Protein AF-A0A9X2M835-F1 (afdb_monomer_lite)

Structure (mmCIF, N/CA/C/O backbone):
data_AF-A0A9X2M835-F1
#
_entry.id   AF-A0A9X2M835-F1
#
loop_
_atom_site.group_PDB
_atom_site.id
_atom_site.type_symbol
_atom_site.label_atom_id
_atom_site.label_alt_id
_atom_site.label_comp_id
_atom_site.label_asym_id
_atom_site.label_entity_id
_atom_site.label_seq_id
_atom_site.pdbx_PDB_ins_code
_atom_site.Cartn_x
_atom_site.Cartn_y
_atom_site.Cartn_z
_atom_site.occupancy
_atom_site.B_iso_or_equiv
_atom_site.auth_seq_id
_atom_site.auth_comp_id
_atom_site.auth_asym_id
_atom_site.auth_atom_id
_atom_site.pdbx_PDB_model_num
ATOM 1 N N . MET A 1 1 ? 16.817 35.360 -18.068 1.00 42.06 1 MET A N 1
ATOM 2 C CA . MET A 1 1 ? 15.476 35.019 -18.596 1.00 42.06 1 MET A CA 1
ATOM 3 C C . MET A 1 1 ? 15.673 34.046 -19.758 1.00 42.06 1 MET A C 1
ATOM 5 O O . MET A 1 1 ? 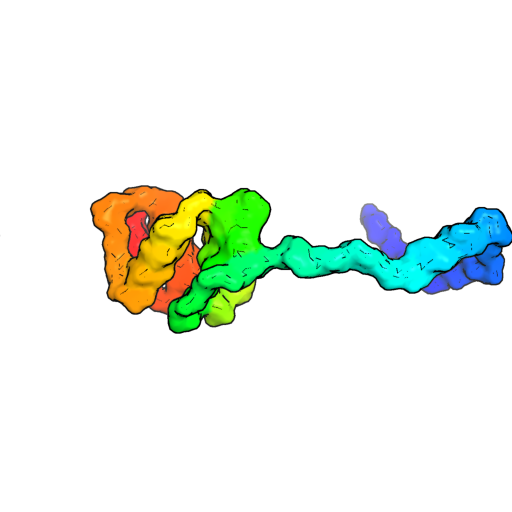16.307 34.432 -20.730 1.00 42.06 1 MET A O 1
ATOM 9 N N . LYS A 1 2 ? 15.278 32.767 -19.637 1.00 45.84 2 LYS A N 1
ATOM 10 C CA . LYS A 1 2 ? 15.461 31.789 -20.729 1.00 45.84 2 LYS A CA 1
ATOM 11 C C . LYS A 1 2 ? 14.423 32.070 -21.822 1.00 45.84 2 LYS A C 1
ATOM 13 O O . LYS A 1 2 ? 13.232 31.914 -21.575 1.00 45.84 2 LYS 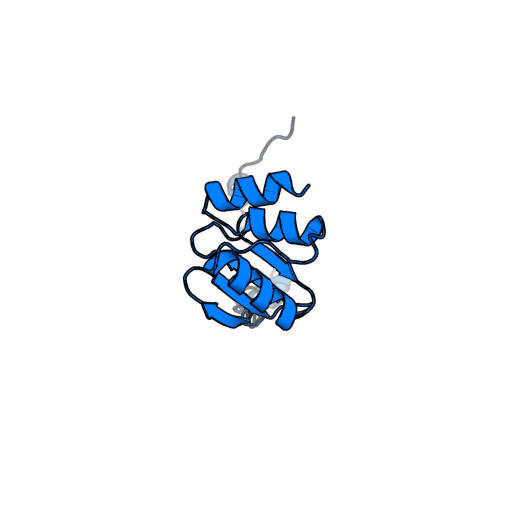A O 1
ATOM 18 N N . ARG A 1 3 ? 14.875 32.531 -22.994 1.00 56.88 3 ARG A N 1
ATOM 19 C CA . ARG A 1 3 ? 14.044 32.665 -24.198 1.00 56.88 3 ARG A CA 1
ATOM 20 C C . ARG A 1 3 ? 13.810 31.270 -24.768 1.00 56.88 3 ARG A C 1
ATOM 22 O O . ARG A 1 3 ? 14.767 30.594 -25.129 1.00 56.88 3 ARG A O 1
ATOM 29 N N . TRP A 1 4 ? 12.555 30.849 -24.822 1.00 57.16 4 TRP A N 1
ATOM 30 C CA . TRP A 1 4 ? 12.159 29.677 -25.592 1.00 57.16 4 TRP A CA 1
ATOM 31 C C . TRP A 1 4 ? 12.150 30.067 -27.069 1.00 57.16 4 TRP A C 1
ATOM 33 O O . TRP A 1 4 ? 11.552 31.080 -27.435 1.00 57.16 4 TRP A O 1
ATOM 43 N N . ILE A 1 5 ? 12.869 29.306 -27.891 1.00 62.47 5 ILE A N 1
ATOM 44 C CA . ILE A 1 5 ? 12.847 29.440 -29.348 1.00 62.47 5 ILE A CA 1
ATOM 45 C C . ILE A 1 5 ? 11.842 28.411 -29.864 1.00 62.47 5 ILE A C 1
ATOM 47 O O . ILE A 1 5 ? 11.851 27.262 -29.425 1.00 62.47 5 ILE A O 1
ATOM 51 N N . ASP A 1 6 ? 10.949 28.854 -30.743 1.00 59.53 6 ASP A N 1
ATOM 52 C CA . ASP A 1 6 ? 9.940 28.013 -31.380 1.00 59.53 6 ASP A CA 1
ATOM 53 C C . ASP A 1 6 ? 10.611 26.928 -32.241 1.00 59.53 6 ASP A C 1
ATOM 55 O O . ASP A 1 6 ? 11.525 27.232 -33.008 1.00 59.53 6 ASP A O 1
ATOM 59 N N . ALA A 1 7 ? 10.181 25.670 -32.108 1.00 57.62 7 ALA A N 1
ATOM 60 C CA . ALA A 1 7 ? 10.797 24.540 -32.808 1.00 57.62 7 ALA A CA 1
ATOM 61 C C . ALA A 1 7 ? 10.707 24.678 -34.338 1.00 57.62 7 ALA A C 1
ATOM 63 O O . ALA A 1 7 ? 11.633 24.283 -35.044 1.00 57.62 7 ALA A O 1
ATOM 64 N N . ASN A 1 8 ? 9.654 25.323 -34.846 1.00 58.91 8 ASN A N 1
ATOM 65 C CA . ASN A 1 8 ? 9.480 25.553 -36.278 1.00 58.91 8 ASN A CA 1
ATOM 66 C C . ASN A 1 8 ? 10.410 26.658 -36.804 1.00 58.91 8 ASN A C 1
ATOM 68 O O . ASN A 1 8 ? 10.613 26.751 -38.006 1.00 58.91 8 ASN A O 1
ATOM 72 N N . LYS A 1 9 ? 11.020 27.473 -35.928 1.00 59.72 9 LYS A N 1
ATOM 73 C CA . LYS A 1 9 ? 12.091 28.414 -36.311 1.00 59.72 9 LYS A CA 1
ATOM 74 C C . LYS A 1 9 ? 13.472 27.758 -36.415 1.00 59.72 9 LYS A C 1
ATOM 76 O O . LYS A 1 9 ? 14.402 28.411 -36.872 1.00 59.72 9 LYS A O 1
ATOM 81 N N . ILE A 1 10 ? 13.622 26.515 -35.951 1.00 58.41 10 ILE A N 1
ATOM 82 C CA . ILE A 1 10 ? 14.880 25.747 -35.996 1.00 58.41 10 ILE A CA 1
ATOM 83 C C . ILE A 1 10 ? 14.880 24.777 -37.189 1.00 58.41 10 ILE A C 1
ATOM 85 O O . ILE A 1 1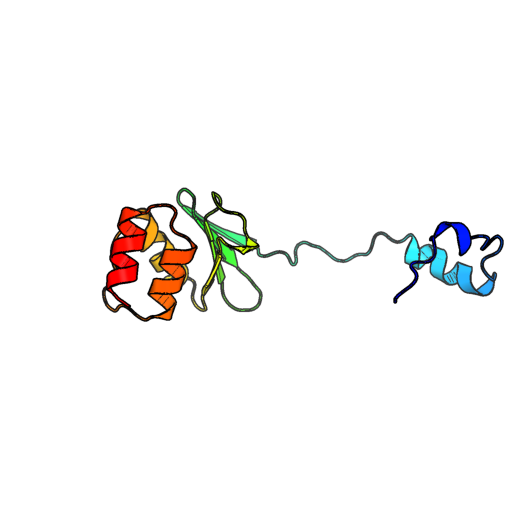0 ? 15.939 24.386 -37.669 1.00 58.41 10 ILE A O 1
ATOM 89 N N . ALA A 1 11 ? 13.701 24.405 -37.686 1.00 57.81 11 ALA A N 1
ATOM 90 C CA . ALA A 1 11 ? 13.538 23.374 -38.697 1.00 57.81 11 ALA A CA 1
ATOM 91 C C . ALA A 1 11 ? 13.175 23.953 -40.073 1.00 57.81 11 ALA A C 1
ATOM 93 O O . ALA A 1 11 ? 12.057 23.800 -40.547 1.00 57.81 11 ALA A O 1
ATOM 94 N N . GLU A 1 12 ? 14.168 24.528 -40.744 1.00 53.59 12 GLU A N 1
ATOM 95 C CA . GLU A 1 12 ? 14.338 24.280 -42.180 1.00 53.59 12 GLU A CA 1
ATOM 96 C C . GLU A 1 12 ? 15.591 23.414 -42.346 1.00 53.59 12 GLU A C 1
ATOM 98 O O . GLU A 1 12 ? 16.602 23.826 -42.901 1.00 53.59 12 GLU A O 1
ATOM 103 N N . VAL A 1 13 ? 15.567 22.205 -41.777 1.00 58.84 13 VAL A N 1
ATOM 104 C CA . VAL A 1 13 ? 16.550 21.180 -42.147 1.00 58.84 13 VAL A CA 1
ATOM 105 C C . VAL A 1 13 ? 15.997 20.528 -43.404 1.00 58.84 13 VAL A C 1
ATOM 107 O O . VAL A 1 13 ? 15.302 19.518 -43.335 1.00 58.84 13 VAL A O 1
ATOM 110 N N . THR A 1 14 ? 16.194 21.182 -44.545 1.00 58.25 14 THR A N 1
ATOM 111 C CA . THR A 1 14 ? 15.693 20.690 -45.831 1.00 58.25 14 THR A CA 1
ATOM 112 C C . THR A 1 14 ? 16.532 19.547 -46.386 1.00 58.25 14 THR A C 1
ATOM 114 O O . THR A 1 14 ? 16.020 18.785 -47.196 1.00 58.25 14 THR A O 1
ATOM 117 N N . GLU A 1 15 ? 17.760 19.343 -45.905 1.00 61.94 15 GLU A N 1
ATOM 118 C CA . GLU A 1 15 ? 18.610 18.238 -46.349 1.00 61.94 15 GLU A CA 1
ATOM 119 C C . GLU A 1 15 ? 19.390 17.675 -45.157 1.00 61.94 15 GLU A C 1
ATOM 121 O O . GLU A 1 15 ? 20.277 18.318 -44.592 1.00 61.94 15 GLU A O 1
ATOM 126 N N . ILE A 1 16 ? 19.017 16.469 -44.726 1.00 64.62 16 ILE A N 1
ATOM 127 C CA . ILE A 1 16 ? 19.838 15.678 -43.808 1.00 64.62 16 ILE A CA 1
ATOM 128 C C . ILE A 1 16 ? 21.084 15.264 -44.608 1.00 64.62 16 ILE A C 1
ATOM 130 O O . ILE A 1 16 ? 20.922 14.743 -45.708 1.00 64.62 16 ILE A O 1
ATOM 134 N N . PRO A 1 17 ? 22.315 15.482 -44.112 1.00 74.81 17 PRO A N 1
ATOM 135 C CA . PRO A 1 17 ? 23.519 14.980 -44.767 1.00 74.81 17 PRO A CA 1
ATOM 136 C C . PRO A 1 17 ? 23.405 13.490 -45.122 1.00 74.81 17 PRO A C 1
ATOM 138 O O . PRO A 1 17 ? 22.965 12.679 -44.303 1.00 74.81 17 PRO A O 1
ATOM 141 N N . GLU A 1 18 ? 23.784 13.131 -46.351 1.00 70.94 18 GLU A N 1
ATOM 142 C CA . GLU A 1 18 ? 23.552 11.798 -46.928 1.00 70.94 18 GLU A CA 1
ATOM 143 C C . GLU A 1 18 ? 24.174 10.669 -46.076 1.00 70.94 18 GLU A C 1
ATOM 145 O O . GLU A 1 18 ? 23.621 9.580 -45.923 1.00 70.94 18 GLU A O 1
ATOM 150 N N . ASP A 1 19 ? 25.292 10.966 -45.409 1.00 76.88 19 ASP A N 1
ATOM 151 C CA . ASP A 1 19 ? 26.013 10.061 -44.517 1.00 76.88 19 ASP A CA 1
ATOM 152 C C . ASP A 1 19 ? 25.266 9.731 -43.215 1.00 76.88 19 ASP A C 1
ATOM 154 O O . ASP A 1 19 ? 25.643 8.774 -42.526 1.00 76.88 19 ASP A O 1
ATOM 158 N N . LEU A 1 20 ? 24.220 10.490 -42.874 1.00 70.44 20 LEU A N 1
ATOM 159 C CA . LEU A 1 20 ? 23.355 10.260 -41.718 1.00 70.44 20 LEU A CA 1
ATOM 160 C C . LEU A 1 20 ? 22.119 9.412 -42.048 1.00 70.44 20 LEU A C 1
ATOM 162 O O . LEU A 1 20 ? 21.530 8.854 -41.121 1.00 70.44 20 LEU A O 1
ATOM 166 N N . TYR A 1 21 ? 21.774 9.208 -43.328 1.00 70.88 21 TYR A N 1
ATOM 167 C CA . TYR A 1 21 ? 20.670 8.312 -43.720 1.00 70.88 21 TYR A CA 1
ATOM 168 C C . TYR A 1 21 ? 20.909 6.858 -43.305 1.00 70.88 21 TYR A C 1
ATOM 170 O O . TYR A 1 21 ? 19.957 6.119 -43.080 1.00 70.88 21 TYR A O 1
ATOM 178 N N . LYS A 1 22 ? 22.168 6.453 -43.089 1.00 74.00 22 LYS A N 1
ATOM 179 C CA . LYS A 1 22 ? 22.503 5.137 -42.515 1.00 74.00 22 LYS A CA 1
ATOM 180 C C . LYS A 1 22 ? 21.893 4.895 -41.126 1.00 74.00 22 LYS A C 1
ATOM 182 O O . LYS A 1 22 ? 21.843 3.758 -40.672 1.00 74.00 22 LYS A O 1
ATOM 187 N N . TYR A 1 23 ? 21.471 5.957 -40.437 1.00 72.38 23 TYR A N 1
ATOM 188 C CA . TYR A 1 23 ? 20.786 5.892 -39.148 1.00 72.38 23 TYR A CA 1
ATOM 189 C C . TYR A 1 23 ? 19.271 6.102 -39.264 1.00 72.38 23 TYR A C 1
ATOM 191 O O . TYR A 1 23 ? 18.581 5.990 -38.255 1.00 72.38 23 TYR A O 1
ATOM 199 N N . ASP A 1 24 ? 18.743 6.401 -40.452 1.00 70.81 24 ASP A N 1
ATOM 200 C CA . ASP A 1 24 ? 17.310 6.616 -40.670 1.00 70.81 24 ASP A CA 1
ATOM 201 C C . ASP A 1 24 ? 16.531 5.317 -40.429 1.00 70.81 24 ASP A C 1
ATOM 203 O O . ASP A 1 24 ? 15.538 5.308 -39.703 1.00 70.81 24 ASP A O 1
ATOM 207 N N . ASP A 1 25 ? 17.06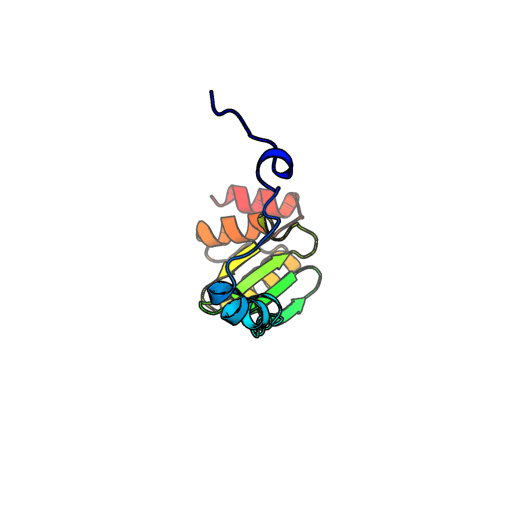5 4.188 -40.904 1.00 70.56 25 ASP A N 1
ATOM 208 C CA . ASP A 1 25 ? 16.531 2.860 -40.590 1.00 70.56 25 ASP A CA 1
ATOM 209 C C . ASP A 1 25 ? 16.565 2.586 -39.076 1.00 70.56 25 ASP A C 1
ATOM 211 O O . ASP A 1 25 ? 15.566 2.150 -38.512 1.00 70.56 25 ASP A O 1
ATOM 215 N N . LEU A 1 26 ? 17.650 2.958 -38.381 1.00 69.75 26 LEU A N 1
ATOM 216 C CA . LEU A 1 26 ? 17.777 2.827 -36.920 1.00 69.75 26 LEU A CA 1
ATOM 217 C C . LEU A 1 26 ? 16.781 3.719 -36.148 1.00 69.75 26 LEU A C 1
ATOM 219 O O . LEU A 1 26 ? 16.332 3.349 -35.065 1.00 69.75 26 LEU A O 1
ATOM 223 N N . MET A 1 27 ? 16.441 4.902 -36.672 1.00 65.62 27 MET A N 1
ATOM 224 C CA . MET A 1 27 ? 15.452 5.805 -36.065 1.00 65.62 27 MET A CA 1
ATOM 225 C C . MET A 1 27 ? 14.005 5.388 -36.363 1.00 65.62 27 MET A C 1
ATOM 227 O O . MET A 1 27 ? 13.116 5.652 -35.550 1.00 65.62 27 MET A O 1
ATOM 231 N N . LYS A 1 28 ? 13.769 4.740 -37.510 1.00 68.25 28 LYS A N 1
ATOM 232 C CA . LYS A 1 28 ? 12.477 4.166 -37.921 1.00 68.25 28 LYS A CA 1
ATOM 233 C C . LYS A 1 28 ? 12.207 2.800 -37.299 1.00 68.25 28 LYS A C 1
ATOM 235 O O . LYS A 1 28 ? 11.043 2.407 -37.188 1.00 68.25 28 LYS A O 1
ATOM 240 N N . GLU A 1 29 ? 13.247 2.080 -36.888 1.00 68.19 29 GLU A N 1
ATOM 241 C CA . GLU A 1 29 ? 13.117 0.844 -36.129 1.00 68.19 29 GLU A CA 1
ATOM 242 C C . GLU A 1 29 ? 12.295 1.111 -34.868 1.00 68.19 29 GLU A C 1
ATOM 244 O O . GLU A 1 29 ? 12.699 1.859 -33.976 1.00 68.19 29 GLU A O 1
ATOM 249 N N . VAL A 1 30 ? 11.119 0.478 -34.780 1.00 61.16 30 VAL A N 1
ATOM 250 C CA . VAL A 1 30 ? 10.350 0.451 -33.536 1.00 61.16 30 VAL A CA 1
ATOM 251 C C . VAL A 1 30 ? 11.269 -0.179 -32.500 1.00 61.16 30 VAL A C 1
ATOM 253 O O . VAL A 1 30 ? 11.607 -1.358 -32.631 1.00 61.16 30 VAL A O 1
ATOM 256 N N . PRO A 1 31 ? 11.710 0.576 -31.487 1.00 60.69 31 PRO A N 1
ATOM 257 C CA . PRO A 1 31 ? 12.799 0.109 -30.662 1.00 60.69 31 PRO A CA 1
ATOM 258 C C . PRO A 1 31 ? 12.400 -1.203 -29.979 1.00 60.69 31 PRO A C 1
ATOM 260 O O . PRO A 1 31 ? 11.372 -1.282 -29.302 1.00 60.69 31 PRO A O 1
ATOM 263 N N . ASN A 1 32 ? 13.228 -2.239 -30.160 1.00 52.97 32 ASN A N 1
ATOM 264 C CA . ASN A 1 32 ? 13.044 -3.593 -29.622 1.00 52.97 32 ASN A CA 1
ATOM 265 C C . ASN A 1 32 ? 13.284 -3.643 -28.099 1.00 52.97 32 ASN A C 1
ATOM 267 O O . ASN A 1 32 ? 13.890 -4.561 -27.547 1.00 52.97 32 ASN A O 1
ATOM 271 N N . HIS A 1 33 ? 12.841 -2.618 -27.375 1.00 49.78 33 HIS A N 1
ATOM 272 C CA . HIS A 1 33 ? 12.665 -2.738 -25.948 1.00 49.78 33 HIS A CA 1
ATOM 273 C C . HIS A 1 33 ? 11.350 -3.466 -25.713 1.00 49.78 33 HIS A C 1
ATOM 275 O O . HIS A 1 33 ? 10.254 -2.915 -25.824 1.00 49.78 33 HIS A O 1
ATOM 281 N N . ASN A 1 34 ? 11.461 -4.726 -25.316 1.00 48.56 34 ASN A N 1
ATOM 282 C CA . ASN A 1 34 ? 10.353 -5.396 -24.680 1.00 48.56 34 ASN A CA 1
ATOM 283 C C . ASN A 1 34 ? 9.951 -4.607 -23.410 1.00 48.56 34 ASN A C 1
ATOM 285 O O . ASN A 1 34 ? 10.556 -4.751 -22.344 1.00 48.56 34 ASN A O 1
ATOM 289 N N . LYS A 1 35 ? 8.907 -3.768 -23.502 1.00 50.47 35 LYS A N 1
ATOM 290 C CA . LYS A 1 35 ? 8.321 -3.040 -22.356 1.00 50.47 35 LYS A CA 1
ATOM 291 C C . LYS A 1 35 ? 7.707 -3.979 -21.311 1.00 50.47 35 LYS A C 1
ATOM 293 O O . LYS A 1 35 ? 7.260 -3.521 -20.262 1.00 50.47 35 LYS A O 1
ATOM 298 N N . THR A 1 36 ? 7.732 -5.295 -21.529 1.00 48.12 36 THR A N 1
ATOM 299 C CA . THR A 1 36 ? 7.412 -6.293 -20.506 1.00 48.12 36 THR A CA 1
ATOM 300 C C . THR A 1 36 ? 8.466 -6.369 -19.383 1.00 48.12 36 THR A C 1
ATOM 302 O O . THR A 1 36 ? 8.316 -7.159 -18.455 1.00 48.12 36 THR A O 1
ATOM 305 N N . TYR A 1 37 ? 9.464 -5.472 -19.389 1.00 49.72 37 TYR A N 1
ATOM 306 C CA . TYR A 1 37 ? 10.206 -5.012 -18.203 1.00 49.72 37 TYR A CA 1
ATOM 307 C C . TYR A 1 37 ? 9.361 -4.174 -17.211 1.00 49.72 37 TYR A C 1
ATOM 309 O O . TYR A 1 37 ? 9.890 -3.580 -16.271 1.00 49.72 37 TYR A O 1
ATOM 317 N N . GLY A 1 38 ? 8.041 -4.107 -17.398 1.00 62.50 38 GLY A N 1
ATOM 318 C CA . GLY A 1 38 ? 7.094 -3.578 -16.421 1.00 62.50 38 GLY A CA 1
ATOM 319 C C . GLY A 1 38 ? 6.933 -4.488 -15.199 1.00 62.50 38 GLY A C 1
ATOM 320 O O . GLY A 1 38 ? 7.114 -5.704 -15.257 1.00 62.50 38 GLY A O 1
ATOM 321 N N . ALA A 1 39 ? 6.578 -3.896 -14.059 1.00 69.25 39 ALA A N 1
ATOM 322 C CA . ALA A 1 39 ? 6.322 -4.631 -12.826 1.00 69.25 39 ALA A CA 1
ATOM 323 C C . ALA A 1 39 ? 5.196 -5.669 -13.036 1.00 69.25 39 ALA A C 1
ATOM 325 O O . ALA A 1 39 ? 4.031 -5.306 -13.204 1.00 69.25 39 ALA A O 1
ATOM 326 N N . ARG A 1 40 ? 5.515 -6.971 -13.026 1.00 85.81 40 ARG A N 1
ATOM 327 C CA . ARG A 1 40 ? 4.517 -8.036 -13.234 1.00 85.81 40 ARG A CA 1
ATOM 328 C C . ARG A 1 40 ? 3.584 -8.099 -12.030 1.00 85.81 40 ARG A C 1
ATOM 330 O O . ARG A 1 40 ? 4.044 -8.356 -10.918 1.00 85.81 40 ARG A O 1
ATOM 337 N N . ARG A 1 41 ? 2.273 -7.928 -12.223 1.00 94.00 41 ARG A N 1
ATOM 338 C CA . ARG A 1 41 ? 1.292 -8.170 -11.153 1.00 94.00 41 ARG A CA 1
ATOM 339 C C . ARG A 1 41 ? 1.287 -9.658 -10.800 1.00 94.00 41 ARG A C 1
ATOM 341 O O . ARG A 1 41 ? 1.100 -10.499 -11.673 1.00 94.00 41 ARG A O 1
ATOM 348 N N . ILE A 1 42 ? 1.501 -9.974 -9.528 1.00 96.44 42 ILE A N 1
ATOM 349 C CA . ILE A 1 42 ? 1.590 -11.355 -9.021 1.00 96.44 42 ILE A CA 1
ATOM 350 C C . ILE A 1 42 ? 0.515 -11.685 -7.984 1.00 96.44 42 ILE A C 1
ATOM 352 O O . ILE A 1 42 ? 0.347 -12.840 -7.610 1.00 96.44 42 ILE A O 1
ATOM 356 N N . PHE A 1 43 ? -0.196 -10.674 -7.486 1.00 97.44 43 PHE A N 1
ATOM 357 C CA . PHE A 1 43 ? -1.273 -10.843 -6.522 1.00 97.44 43 PHE A CA 1
ATOM 358 C C . PHE A 1 43 ? -2.254 -9.682 -6.636 1.00 97.44 43 PHE A C 1
ATOM 360 O O . PHE A 1 43 ? -1.851 -8.543 -6.889 1.00 97.44 43 PHE A O 1
ATOM 367 N N . GLN A 1 44 ? -3.528 -9.971 -6.401 1.00 97.12 44 GLN A N 1
ATOM 368 C CA . GLN A 1 44 ? -4.582 -8.976 -6.307 1.00 97.12 44 GLN A CA 1
ATOM 369 C C . GLN A 1 44 ? -5.602 -9.414 -5.257 1.00 97.12 44 GLN A C 1
ATOM 371 O O . GLN A 1 44 ? -5.966 -10.587 -5.183 1.00 97.12 44 GLN A O 1
ATOM 376 N N . ARG A 1 45 ? -6.057 -8.469 -4.434 1.00 97.75 45 ARG A N 1
ATOM 377 C CA . ARG A 1 45 ? -7.140 -8.670 -3.471 1.00 97.75 45 ARG A CA 1
ATOM 378 C C . ARG A 1 45 ? -7.870 -7.352 -3.247 1.00 97.75 45 ARG A C 1
ATOM 380 O O . ARG A 1 45 ? -7.285 -6.417 -2.707 1.00 97.75 45 ARG A O 1
ATOM 387 N N . LYS A 1 46 ? -9.160 -7.316 -3.595 1.00 96.81 46 LYS A N 1
ATOM 388 C CA . LYS A 1 46 ? -9.967 -6.084 -3.614 1.00 96.81 46 LYS A CA 1
ATOM 389 C C . LYS A 1 46 ? -9.247 -4.974 -4.404 1.00 96.81 46 LYS A C 1
ATOM 391 O O . LYS A 1 46 ? -8.746 -5.245 -5.492 1.00 96.81 46 LYS A O 1
ATOM 396 N N . GLU A 1 47 ? -9.148 -3.769 -3.850 1.00 97.38 47 GLU A N 1
ATOM 397 C CA . GLU A 1 47 ? -8.457 -2.618 -4.431 1.00 97.38 47 GLU A CA 1
ATOM 398 C C . GLU A 1 47 ? -6.922 -2.689 -4.343 1.00 97.38 47 GLU A C 1
ATOM 400 O O . GLU A 1 47 ? -6.240 -1.750 -4.735 1.00 97.38 47 GLU A O 1
ATOM 405 N N . TYR A 1 48 ? -6.339 -3.774 -3.826 1.00 98.44 48 TYR A N 1
ATOM 406 C CA . TYR A 1 48 ? -4.892 -3.877 -3.643 1.00 98.44 48 TYR A CA 1
ATOM 407 C C . TYR A 1 48 ? -4.255 -4.836 -4.644 1.00 98.44 48 TYR A C 1
ATOM 409 O O . TYR A 1 48 ? -4.650 -5.997 -4.754 1.00 98.44 48 TYR A O 1
ATOM 417 N N . SER A 1 49 ? -3.211 -4.369 -5.325 1.00 98.00 49 SER A N 1
ATOM 418 C CA . SER A 1 49 ? -2.369 -5.173 -6.217 1.00 98.00 49 SER A CA 1
ATOM 419 C C . SER A 1 49 ? -0.930 -5.221 -5.710 1.00 98.00 49 SER A C 1
ATOM 421 O O . SER A 1 49 ? -0.427 -4.242 -5.154 1.00 98.00 49 SER A O 1
ATOM 423 N N . ILE A 1 50 ? -0.259 -6.360 -5.911 1.00 98.25 50 ILE A N 1
ATOM 424 C CA . ILE A 1 50 ? 1.180 -6.506 -5.671 1.00 98.25 50 ILE A CA 1
ATOM 425 C C . ILE A 1 50 ? 1.878 -6.783 -6.994 1.00 98.25 50 ILE A C 1
ATOM 427 O O . ILE A 1 50 ? 1.544 -7.744 -7.696 1.00 98.25 50 ILE A O 1
ATOM 431 N N . TYR A 1 51 ? 2.888 -5.977 -7.291 1.00 96.62 51 TYR A N 1
ATOM 432 C CA . TYR A 1 51 ? 3.732 -6.135 -8.465 1.00 96.62 51 TYR A CA 1
ATOM 433 C C . TYR A 1 51 ? 5.127 -6.609 -8.066 1.00 96.62 51 TYR A C 1
ATOM 435 O O . TYR A 1 51 ? 5.721 -6.098 -7.113 1.00 96.62 51 TYR A O 1
ATOM 443 N N . LYS A 1 52 ? 5.664 -7.583 -8.801 1.00 95.06 52 LYS A N 1
ATOM 444 C CA . LYS A 1 52 ? 7.063 -7.988 -8.719 1.00 95.06 52 LYS A CA 1
ATOM 445 C C . LYS A 1 52 ? 7.902 -7.010 -9.536 1.00 95.06 52 LYS A C 1
ATOM 447 O O . LYS A 1 52 ? 7.655 -6.825 -10.723 1.00 95.06 52 LYS A O 1
ATOM 452 N N . VAL A 1 53 ? 8.907 -6.422 -8.896 1.00 92.06 53 VAL A N 1
ATOM 453 C CA . VAL A 1 53 ? 9.910 -5.558 -9.535 1.00 92.06 53 VAL A CA 1
ATOM 454 C C . VAL A 1 53 ? 11.303 -6.161 -9.377 1.00 92.06 53 VAL A C 1
ATOM 456 O O . VAL A 1 53 ? 11.484 -7.110 -8.605 1.00 92.06 53 VAL A O 1
ATOM 459 N N . LYS A 1 54 ? 12.294 -5.597 -10.086 1.00 88.75 54 LYS A N 1
ATOM 460 C CA . LYS A 1 54 ? 13.701 -6.036 -10.033 1.00 88.75 54 LYS A CA 1
ATOM 461 C C . LYS A 1 54 ? 14.191 -6.202 -8.589 1.00 88.75 54 LYS A C 1
ATOM 463 O O . LYS A 1 54 ? 14.772 -7.228 -8.255 1.00 88.75 54 LYS A O 1
ATOM 468 N N . GLN A 1 55 ? 13.886 -5.237 -7.718 1.00 89.25 55 GLN A N 1
ATOM 469 C CA . GLN A 1 55 ? 14.254 -5.274 -6.301 1.00 89.25 55 GLN A CA 1
ATOM 470 C C . GLN A 1 55 ? 13.019 -5.197 -5.395 1.00 89.25 55 GLN A C 1
ATOM 472 O O . GLN A 1 55 ? 12.521 -4.123 -5.066 1.00 89.25 55 GLN A O 1
ATOM 477 N N . GLY A 1 56 ? 12.528 -6.364 -4.976 1.00 94.88 56 GLY A N 1
ATOM 478 C CA . GLY A 1 56 ? 11.392 -6.480 -4.058 1.00 94.88 56 GLY A CA 1
ATOM 479 C C . GLY A 1 56 ? 10.035 -6.481 -4.760 1.00 94.88 56 GLY A C 1
ATOM 480 O O . GLY A 1 56 ? 9.851 -7.172 -5.768 1.00 94.88 56 GLY A O 1
ATOM 481 N N . TYR A 1 57 ? 9.081 -5.773 -4.159 1.00 97.50 57 TYR A N 1
ATOM 482 C CA . TYR A 1 57 ? 7.665 -5.762 -4.509 1.00 97.50 57 TYR A CA 1
ATOM 483 C C . TYR A 1 57 ? 7.082 -4.365 -4.317 1.00 97.50 57 TYR A C 1
ATOM 485 O O . TYR A 1 57 ? 7.525 -3.617 -3.447 1.00 97.50 57 TYR A O 1
ATOM 493 N N . ILE A 1 58 ? 6.048 -4.046 -5.086 1.00 97.50 58 ILE A N 1
ATOM 494 C CA . ILE A 1 58 ? 5.252 -2.831 -4.912 1.00 97.50 58 ILE A CA 1
ATOM 495 C C . ILE A 1 58 ? 3.853 -3.240 -4.483 1.00 97.50 58 ILE A C 1
ATOM 497 O O . ILE A 1 58 ? 3.234 -4.058 -5.157 1.00 97.50 58 ILE A O 1
ATOM 501 N N . VAL A 1 59 ? 3.354 -2.665 -3.390 1.00 98.31 59 VAL A N 1
ATOM 502 C CA . VAL A 1 59 ? 1.942 -2.744 -3.001 1.00 98.31 59 VAL A CA 1
ATOM 503 C C . VAL A 1 59 ? 1.273 -1.448 -3.422 1.00 98.31 59 VAL A C 1
ATOM 505 O O . VAL A 1 59 ? 1.750 -0.374 -3.069 1.00 98.31 59 VAL A O 1
ATOM 508 N N . HIS A 1 60 ? 0.169 -1.541 -4.151 1.00 98.38 60 HIS A N 1
ATOM 509 C CA . HIS A 1 60 ? -0.561 -0.392 -4.683 1.00 98.38 60 HIS A CA 1
ATOM 510 C C . HI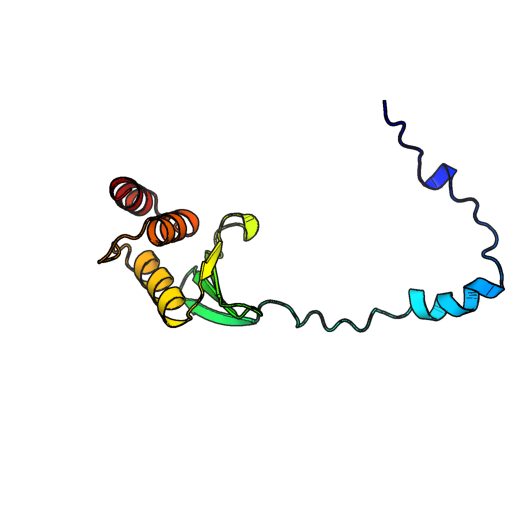S A 1 60 ? -2.044 -0.537 -4.382 1.00 98.38 60 HIS A C 1
ATOM 512 O O . HIS A 1 60 ? -2.607 -1.614 -4.577 1.00 98.38 60 HIS A O 1
ATOM 518 N N . ASN A 1 61 ? -2.667 0.548 -3.930 1.00 98.31 61 ASN A N 1
ATOM 519 C CA . ASN A 1 61 ? -4.117 0.678 -3.953 1.00 98.31 61 ASN A CA 1
ATOM 520 C C . ASN A 1 61 ? -4.557 1.231 -5.313 1.00 98.31 61 ASN A C 1
ATOM 522 O O . ASN A 1 61 ? -4.334 2.405 -5.600 1.00 98.31 61 ASN A O 1
ATOM 526 N N . THR A 1 62 ? -5.204 0.400 -6.124 1.00 97.31 62 THR A N 1
ATOM 527 C CA . THR A 1 62 ? -5.646 0.716 -7.486 1.00 97.31 62 THR A CA 1
ATOM 528 C C . THR A 1 62 ? -6.733 1.783 -7.545 1.00 97.31 62 THR A C 1
ATOM 530 O O . THR A 1 62 ? -6.938 2.361 -8.603 1.00 97.31 62 THR A O 1
ATOM 533 N N . ASN A 1 63 ? -7.382 2.100 -6.421 1.00 98.06 63 ASN A N 1
ATOM 534 C CA . ASN A 1 63 ? -8.312 3.227 -6.319 1.00 98.06 63 ASN A CA 1
ATOM 535 C C . ASN A 1 63 ? -7.586 4.571 -6.117 1.00 98.06 63 ASN A C 1
ATOM 537 O O . ASN A 1 63 ? -8.232 5.592 -5.902 1.00 98.06 63 ASN A O 1
ATOM 541 N N . LYS A 1 64 ? -6.249 4.580 -6.111 1.00 97.06 64 LYS A N 1
ATOM 542 C CA . LYS A 1 64 ? -5.409 5.777 -6.007 1.00 97.06 64 LYS A CA 1
ATOM 543 C C . LYS A 1 64 ? -4.460 5.839 -7.195 1.00 97.06 64 LYS A C 1
ATOM 545 O O . LYS A 1 64 ? -3.989 4.804 -7.679 1.00 97.06 64 LYS A O 1
ATOM 550 N N . GLU A 1 65 ? -4.090 7.055 -7.591 1.00 95.81 65 GLU A N 1
ATOM 551 C CA . GLU A 1 65 ? -2.997 7.259 -8.540 1.00 95.81 65 GLU A CA 1
ATOM 552 C C . GLU A 1 65 ? -1.735 6.539 -8.066 1.00 95.81 65 GLU A C 1
ATOM 554 O O . GLU A 1 65 ? -1.346 6.641 -6.896 1.00 95.81 65 GLU A O 1
ATOM 559 N N . PHE A 1 66 ? -1.069 5.844 -8.990 1.00 91.69 66 PHE A N 1
ATOM 560 C CA . PHE A 1 66 ? 0.112 5.051 -8.673 1.00 91.69 66 PHE A CA 1
ATOM 561 C C . PHE A 1 66 ? 1.149 5.882 -7.914 1.00 91.69 66 PHE A C 1
ATOM 563 O O . PHE A 1 66 ? 1.570 5.469 -6.840 1.00 91.69 66 PHE A O 1
ATOM 570 N N . ARG A 1 67 ? 1.465 7.099 -8.382 1.00 93.12 67 ARG A N 1
ATOM 571 C CA . ARG A 1 67 ? 2.472 8.008 -7.799 1.00 93.12 67 ARG A CA 1
ATOM 572 C C . ARG A 1 67 ? 2.337 8.211 -6.284 1.00 93.12 67 ARG A C 1
ATOM 574 O O . ARG A 1 67 ? 3.351 8.275 -5.597 1.00 93.12 67 ARG A O 1
ATOM 581 N N . ILE A 1 68 ? 1.113 8.269 -5.761 1.00 94.69 68 ILE A N 1
ATOM 582 C CA . ILE A 1 68 ? 0.831 8.531 -4.336 1.00 94.69 68 ILE A CA 1
ATOM 583 C C . ILE A 1 68 ? 0.277 7.312 -3.588 1.00 94.69 68 ILE A C 1
ATOM 585 O O . ILE A 1 68 ? 0.257 7.295 -2.360 1.00 94.69 68 ILE A O 1
ATOM 589 N N . GLY A 1 69 ? -0.196 6.298 -4.312 1.00 96.81 69 GLY A N 1
ATOM 590 C CA . GLY A 1 69 ? -0.950 5.166 -3.781 1.00 96.81 69 GLY A CA 1
ATOM 591 C C . GLY A 1 69 ? -0.152 3.880 -3.598 1.00 96.81 69 GLY A C 1
ATOM 592 O O . GLY A 1 69 ? -0.774 2.832 -3.412 1.00 96.81 69 GLY A O 1
ATOM 593 N N . HIS A 1 70 ? 1.183 3.925 -3.679 1.00 97.62 70 HIS A N 1
ATOM 594 C CA . HIS A 1 70 ? 2.033 2.734 -3.632 1.00 97.62 70 HIS A CA 1
ATOM 595 C C . HIS A 1 70 ? 3.149 2.796 -2.581 1.00 97.62 70 HIS A C 1
ATOM 597 O O . HIS A 1 70 ? 3.647 3.862 -2.215 1.00 97.62 70 HIS A O 1
ATOM 603 N N . THR A 1 71 ? 3.579 1.623 -2.124 1.00 97.81 71 THR A N 1
ATOM 604 C CA . THR A 1 71 ? 4.734 1.448 -1.237 1.00 97.81 71 THR A CA 1
ATOM 605 C C . THR A 1 71 ? 5.623 0.303 -1.720 1.00 97.81 71 THR A C 1
AT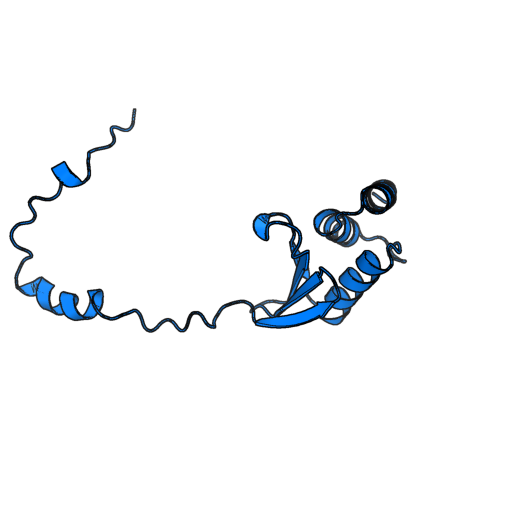OM 607 O O . THR A 1 71 ? 5.139 -0.673 -2.300 1.00 97.81 71 THR A O 1
ATOM 610 N N . HIS A 1 72 ? 6.928 0.421 -1.474 1.00 96.62 72 HIS A N 1
ATOM 611 C CA . HIS A 1 72 ? 7.922 -0.598 -1.797 1.00 96.62 72 HIS A CA 1
ATOM 612 C C . HIS A 1 72 ? 8.171 -1.506 -0.595 1.00 96.62 72 HIS A C 1
ATOM 614 O O . HIS A 1 72 ? 8.344 -1.051 0.533 1.00 96.62 72 HIS A O 1
ATOM 620 N N . VAL A 1 73 ? 8.232 -2.812 -0.843 1.00 96.62 73 VAL A N 1
ATOM 621 C CA . VAL A 1 73 ? 8.389 -3.833 0.192 1.00 96.62 73 VAL A CA 1
ATOM 622 C C . VAL A 1 73 ? 9.408 -4.872 -0.262 1.00 96.62 73 VAL A C 1
ATOM 624 O O . VAL A 1 73 ? 9.352 -5.369 -1.383 1.00 96.62 73 VAL A O 1
ATOM 627 N N . ARG A 1 74 ? 10.343 -5.248 0.618 1.00 95.44 74 ARG A N 1
ATOM 628 C CA . ARG A 1 74 ? 11.420 -6.199 0.275 1.00 95.44 74 ARG A CA 1
ATOM 629 C C . ARG A 1 74 ? 10.932 -7.639 0.081 1.00 95.44 74 ARG A C 1
ATOM 631 O O . ARG A 1 74 ? 11.425 -8.339 -0.796 1.00 95.44 74 ARG A O 1
ATOM 638 N N . SER A 1 75 ? 9.961 -8.084 0.881 1.00 96.56 75 SER A N 1
ATOM 639 C CA . SER A 1 75 ? 9.476 -9.473 0.899 1.00 96.56 75 SER A CA 1
ATOM 640 C C . SER A 1 75 ? 8.006 -9.577 0.502 1.00 96.56 75 SER A C 1
ATOM 642 O O . SER A 1 75 ? 7.175 -8.794 0.966 1.00 96.56 75 SER A O 1
ATOM 644 N N . PHE A 1 76 ? 7.670 -10.607 -0.281 1.00 97.00 76 PHE A N 1
ATOM 645 C CA . PHE A 1 76 ? 6.296 -10.891 -0.693 1.00 97.00 76 PHE A CA 1
ATOM 646 C C . PHE A 1 76 ? 5.383 -11.178 0.504 1.00 97.00 76 PHE A C 1
ATOM 648 O O . PHE A 1 76 ? 4.254 -10.696 0.553 1.00 97.00 76 PHE A O 1
ATOM 655 N N . LYS A 1 77 ? 5.888 -11.893 1.519 1.00 97.50 77 LYS A N 1
ATOM 656 C CA . LYS A 1 77 ? 5.132 -12.187 2.747 1.00 97.50 77 LYS A CA 1
ATOM 657 C C . LYS A 1 77 ? 4.711 -10.899 3.455 1.00 97.50 77 LYS A C 1
ATOM 659 O O . LYS A 1 77 ? 3.566 -10.770 3.881 1.00 97.50 77 LYS A O 1
ATOM 664 N N . LYS A 1 78 ? 5.620 -9.923 3.540 1.00 96.81 78 LYS A N 1
ATOM 665 C CA . LYS A 1 78 ? 5.319 -8.618 4.139 1.00 96.81 78 LYS A CA 1
ATOM 666 C C . LYS A 1 78 ? 4.380 -7.796 3.252 1.00 96.81 78 LYS A C 1
ATOM 668 O O . LYS A 1 78 ? 3.463 -7.182 3.781 1.00 96.81 78 LYS A O 1
ATOM 673 N N . ALA A 1 79 ? 4.532 -7.853 1.928 1.00 97.88 79 ALA A N 1
ATOM 674 C CA . ALA A 1 79 ? 3.609 -7.207 0.995 1.00 97.88 79 ALA A CA 1
ATOM 675 C C . ALA A 1 79 ? 2.169 -7.734 1.165 1.00 97.88 79 ALA A C 1
ATOM 677 O O . ALA A 1 79 ? 1.237 -6.947 1.311 1.00 97.88 79 ALA A O 1
ATOM 678 N N . LYS A 1 80 ? 1.994 -9.059 1.262 1.00 98.06 80 LYS A N 1
ATOM 679 C CA . LYS A 1 80 ? 0.694 -9.695 1.533 1.00 98.06 80 LYS A CA 1
ATOM 680 C C . LYS A 1 80 ? 0.133 -9.298 2.903 1.00 98.06 80 LYS A C 1
ATOM 682 O O . LYS A 1 80 ? -1.044 -8.974 3.006 1.00 98.06 80 LYS A O 1
ATOM 687 N N . SER A 1 81 ? 0.985 -9.245 3.930 1.00 97.75 81 SER A N 1
ATOM 688 C CA . SER A 1 81 ? 0.602 -8.774 5.268 1.00 97.75 81 SER A CA 1
ATOM 689 C C . SER A 1 81 ? 0.075 -7.338 5.250 1.00 97.75 81 SER A C 1
ATOM 691 O O . SER A 1 81 ? -0.929 -7.061 5.893 1.00 97.75 81 SER A O 1
ATOM 693 N N . ILE A 1 82 ? 0.723 -6.431 4.514 1.00 97.81 82 ILE A N 1
ATOM 694 C CA . ILE A 1 82 ? 0.283 -5.034 4.379 1.00 97.81 82 ILE A CA 1
ATOM 695 C C . ILE A 1 82 ? -1.111 -4.971 3.739 1.00 97.81 82 ILE A C 1
ATOM 697 O O . ILE A 1 82 ? -1.994 -4.289 4.257 1.00 97.81 82 ILE A O 1
ATOM 701 N N . VAL A 1 83 ? -1.339 -5.740 2.668 1.00 98.31 83 VAL A N 1
ATOM 702 C CA . VAL A 1 83 ? -2.667 -5.840 2.042 1.00 98.31 83 VAL A CA 1
ATOM 703 C C . VAL A 1 83 ? -3.704 -6.378 3.028 1.00 98.31 83 VAL A C 1
ATOM 705 O O . VAL A 1 83 ? -4.787 -5.811 3.153 1.00 98.31 83 VAL A O 1
ATOM 708 N N . ASP A 1 84 ? -3.382 -7.439 3.766 1.00 98.00 84 ASP A N 1
ATOM 709 C CA . ASP A 1 84 ? -4.306 -8.042 4.727 1.00 98.00 84 ASP A CA 1
ATOM 710 C C . ASP A 1 84 ? -4.673 -7.085 5.868 1.00 98.00 84 ASP A C 1
ATOM 712 O O . ASP A 1 84 ? -5.838 -7.042 6.272 1.00 98.00 84 ASP A O 1
ATOM 716 N N . LEU A 1 85 ? -3.713 -6.299 6.367 1.00 98.06 85 LEU A N 1
ATOM 717 C CA . LEU A 1 85 ? -3.951 -5.274 7.386 1.00 98.06 85 LEU A CA 1
ATOM 718 C C . LEU A 1 85 ? -4.889 -4.181 6.869 1.00 98.06 85 LEU A C 1
ATOM 720 O O . LEU A 1 85 ? -5.858 -3.857 7.555 1.00 98.06 85 LEU A O 1
ATOM 724 N N . CYS A 1 86 ? -4.675 -3.684 5.648 1.00 97.81 86 CYS A N 1
ATOM 725 C CA . CYS A 1 86 ? -5.559 -2.700 5.026 1.00 97.81 86 CYS A CA 1
ATOM 726 C C . CYS A 1 86 ? -6.971 -3.248 4.780 1.00 97.81 86 CYS A C 1
ATOM 728 O O . CYS A 1 86 ? -7.955 -2.628 5.185 1.00 97.81 86 CYS A O 1
ATOM 730 N N . VAL A 1 87 ? -7.087 -4.441 4.189 1.00 97.69 87 VAL A N 1
ATOM 731 C CA . VAL A 1 87 ? -8.379 -5.078 3.884 1.00 97.69 87 VAL A CA 1
ATOM 732 C C . VAL A 1 87 ? -9.189 -5.346 5.152 1.00 97.69 87 VAL A C 1
ATOM 734 O O . VAL A 1 87 ? -10.411 -5.183 5.150 1.00 97.69 87 VAL A O 1
ATOM 737 N N . ARG A 1 88 ? -8.520 -5.775 6.229 1.00 97.56 88 ARG A N 1
ATOM 738 C CA . ARG A 1 88 ? -9.147 -6.085 7.523 1.00 97.56 88 ARG A CA 1
ATOM 739 C C . ARG A 1 88 ? -9.233 -4.877 8.455 1.00 97.56 88 ARG A C 1
ATOM 741 O O . ARG A 1 88 ? -9.835 -5.001 9.516 1.00 97.56 88 ARG A O 1
ATOM 748 N N . LYS A 1 89 ? -8.624 -3.742 8.091 1.00 96.75 89 LYS A N 1
ATOM 749 C CA . LYS A 1 89 ? -8.494 -2.532 8.922 1.00 96.75 89 LYS A CA 1
ATOM 750 C C . LYS A 1 89 ? -7.901 -2.839 10.308 1.00 96.75 89 LYS A C 1
ATOM 752 O O . LYS A 1 89 ? -8.314 -2.264 11.314 1.00 96.75 89 LYS A O 1
ATOM 757 N N . LYS A 1 90 ? -6.952 -3.783 10.358 1.00 97.12 90 LYS A N 1
ATOM 758 C CA . LYS A 1 90 ? -6.256 -4.212 11.583 1.00 97.12 90 LYS A CA 1
ATOM 759 C C . LYS A 1 90 ? -4.953 -3.438 11.756 1.00 97.12 90 LYS A C 1
ATOM 761 O O . LYS A 1 90 ? -4.296 -3.095 10.773 1.00 97.12 90 LYS A O 1
ATOM 766 N N . LEU A 1 91 ? -4.581 -3.164 13.001 1.00 95.50 91 LEU A N 1
ATOM 767 C CA . LEU A 1 91 ? -3.298 -2.542 13.324 1.00 95.50 91 LEU A CA 1
ATOM 768 C C . LEU A 1 91 ? -2.171 -3.588 13.262 1.00 95.50 91 LEU A C 1
ATOM 770 O O . LEU A 1 91 ? -2.423 -4.764 13.539 1.00 95.50 91 LEU A O 1
ATOM 774 N N . PRO A 1 92 ? -0.948 -3.198 12.867 1.00 93.56 92 PRO A N 1
ATOM 775 C CA . PRO A 1 92 ? 0.204 -4.088 12.947 1.00 93.56 92 PRO A CA 1
ATOM 776 C C . PRO A 1 92 ? 0.528 -4.401 14.415 1.00 93.56 92 PRO A C 1
ATOM 778 O O . PRO A 1 92 ? 0.545 -3.500 15.246 1.00 93.56 92 PRO A O 1
ATOM 781 N N . ASN A 1 93 ? 0.839 -5.665 14.725 1.00 90.44 93 ASN A N 1
ATOM 782 C CA . ASN A 1 93 ? 1.185 -6.084 16.094 1.00 90.44 93 ASN A CA 1
ATOM 783 C C . ASN A 1 93 ? 2.449 -5.389 16.621 1.00 90.44 93 ASN A C 1
ATOM 785 O O . ASN A 1 93 ? 2.554 -5.094 17.804 1.00 90.44 93 ASN A O 1
ATOM 789 N N . THR A 1 94 ? 3.418 -5.149 15.736 1.00 89.88 94 THR A N 1
ATOM 790 C CA . THR A 1 94 ? 4.660 -4.439 16.051 1.00 89.88 94 THR A CA 1
ATOM 791 C C . THR A 1 94 ? 4.747 -3.219 15.137 1.00 89.88 94 THR A C 1
ATOM 793 O O . THR A 1 94 ? 5.281 -3.333 14.028 1.00 89.88 94 THR A O 1
ATOM 796 N N . PRO A 1 95 ? 4.165 -2.077 15.540 1.00 88.38 95 PRO A N 1
ATOM 797 C CA . PRO A 1 95 ? 4.103 -0.877 14.717 1.00 88.38 95 PRO A CA 1
ATOM 798 C C . PRO A 1 95 ? 5.499 -0.299 14.485 1.00 88.38 95 PRO A C 1
ATOM 800 O O . PRO A 1 95 ? 6.064 0.395 15.323 1.00 88.38 95 PRO A O 1
ATOM 803 N N . ARG A 1 96 ? 6.080 -0.587 13.319 1.00 94.88 96 ARG A N 1
ATOM 804 C CA . ARG A 1 96 ? 7.285 0.101 12.849 1.00 94.88 96 ARG A CA 1
ATOM 805 C C . ARG A 1 96 ? 6.861 1.334 12.065 1.00 94.88 96 ARG A C 1
ATOM 807 O O . ARG A 1 96 ? 5.996 1.220 11.199 1.00 94.88 96 ARG A O 1
ATOM 814 N N . LYS A 1 97 ? 7.526 2.469 12.291 1.00 96.19 97 LYS A N 1
ATOM 815 C CA . LYS A 1 97 ? 7.236 3.749 11.619 1.00 96.19 97 LYS A CA 1
ATOM 816 C C . LYS A 1 97 ? 7.010 3.610 10.104 1.00 96.19 97 LYS A C 1
ATOM 818 O O . LYS A 1 97 ? 5.956 3.982 9.603 1.00 96.19 97 LYS A O 1
ATOM 823 N N . TRP A 1 98 ? 7.932 2.957 9.391 1.00 95.56 98 TRP A N 1
ATOM 824 C CA . TRP A 1 98 ? 7.823 2.752 7.936 1.00 95.56 98 TRP A CA 1
ATOM 825 C C . TRP A 1 98 ? 6.608 1.897 7.515 1.00 95.56 98 TRP A C 1
ATOM 827 O O . TRP A 1 98 ? 6.066 2.072 6.420 1.00 95.56 98 TRP A O 1
ATOM 837 N N . GLU A 1 99 ? 6.186 0.946 8.357 1.00 96.19 99 GLU A N 1
ATOM 838 C CA . GLU A 1 99 ? 5.039 0.068 8.092 1.00 96.19 99 GLU A CA 1
ATOM 839 C C . GLU A 1 99 ? 3.738 0.850 8.286 1.00 96.19 99 GLU A C 1
ATOM 841 O O . GLU A 1 99 ? 2.840 0.751 7.451 1.00 96.19 99 GLU A O 1
ATOM 846 N N . ILE A 1 100 ? 3.676 1.704 9.313 1.00 97.50 100 ILE A N 1
ATOM 847 C CA . ILE A 1 100 ? 2.558 2.628 9.527 1.00 97.50 100 ILE A CA 1
ATOM 848 C C . ILE A 1 100 ? 2.432 3.600 8.348 1.00 97.50 100 ILE A C 1
ATOM 850 O O . ILE A 1 100 ? 1.362 3.693 7.748 1.00 97.50 100 ILE A O 1
ATOM 854 N N . GLU A 1 101 ? 3.520 4.272 7.966 1.00 97.25 101 GLU A N 1
ATOM 855 C CA . GLU A 1 101 ? 3.537 5.212 6.836 1.00 97.25 101 GLU A CA 1
ATOM 856 C C . GLU A 1 101 ? 3.080 4.539 5.532 1.00 97.25 101 GLU A C 1
ATOM 858 O O . GLU A 1 101 ? 2.294 5.103 4.766 1.00 97.25 101 GLU A O 1
ATOM 863 N N . SER A 1 102 ? 3.517 3.297 5.306 1.00 97.19 102 SER A N 1
ATOM 864 C CA . SER A 1 102 ? 3.094 2.478 4.168 1.00 97.19 102 SER A CA 1
ATOM 865 C C . SER A 1 102 ? 1.590 2.205 4.176 1.00 97.19 102 SER A C 1
ATOM 867 O O . SER A 1 102 ? 0.926 2.418 3.161 1.00 97.19 102 SER A O 1
ATOM 869 N N . LEU A 1 103 ? 1.038 1.770 5.313 1.00 97.94 103 LEU A N 1
ATOM 870 C CA . LEU A 1 103 ? -0.394 1.500 5.470 1.00 97.94 103 LEU A CA 1
ATOM 871 C C . LEU A 1 103 ? -1.227 2.776 5.290 1.00 97.94 103 LEU A C 1
ATOM 873 O O . LEU A 1 103 ? -2.239 2.760 4.586 1.00 97.94 103 LEU A O 1
ATOM 877 N N . MET A 1 104 ? -0.776 3.899 5.858 1.00 97.75 104 MET A N 1
ATOM 878 C CA . MET A 1 104 ? -1.418 5.205 5.699 1.00 97.75 104 MET A CA 1
ATOM 879 C C . MET A 1 104 ? -1.429 5.655 4.238 1.00 97.75 104 MET A C 1
ATOM 881 O O . MET A 1 104 ? -2.433 6.190 3.765 1.00 97.75 104 MET A O 1
ATOM 885 N N . ARG A 1 105 ? -0.331 5.439 3.507 1.00 97.62 105 ARG A N 1
ATOM 886 C CA . ARG A 1 105 ? -0.210 5.820 2.096 1.00 97.62 105 ARG A CA 1
ATOM 887 C C . ARG A 1 105 ? -1.217 5.085 1.217 1.00 97.62 105 ARG A C 1
ATOM 889 O O . ARG A 1 105 ? -1.856 5.713 0.373 1.00 97.62 105 ARG A O 1
ATOM 896 N N . ILE A 1 106 ? -1.393 3.784 1.432 1.00 97.75 106 ILE A N 1
ATOM 897 C CA . ILE A 1 106 ? -2.230 2.950 0.563 1.00 97.75 106 ILE A CA 1
ATOM 898 C C . ILE A 1 106 ? -3.688 2.832 1.035 1.00 97.75 106 ILE A C 1
ATOM 900 O O . ILE A 1 106 ? -4.541 2.448 0.244 1.00 97.75 106 ILE A O 1
ATOM 904 N N . THR A 1 107 ? -4.032 3.153 2.285 1.00 97.56 107 THR A N 1
ATOM 905 C CA . THR A 1 107 ? -5.440 3.139 2.724 1.00 97.56 107 THR A CA 1
ATOM 906 C C . THR A 1 107 ? -6.238 4.321 2.152 1.00 97.56 107 THR A C 1
ATOM 908 O O . THR A 1 107 ? -5.711 5.425 1.994 1.00 97.56 107 THR A O 1
ATOM 911 N N . ASN A 1 108 ? -7.524 4.082 1.875 1.00 96.44 108 ASN A N 1
ATOM 912 C CA . ASN A 1 108 ? -8.539 5.120 1.631 1.00 96.44 108 ASN A CA 1
ATOM 913 C C . ASN A 1 108 ? -9.522 5.266 2.806 1.00 96.44 108 ASN A C 1
ATOM 915 O O . ASN A 1 108 ? -10.379 6.142 2.799 1.00 96.44 108 ASN A O 1
ATOM 919 N N . ASN A 1 109 ? -9.426 4.415 3.831 1.00 97.44 109 ASN A N 1
ATOM 920 C CA . ASN A 1 109 ? -10.299 4.497 4.995 1.00 97.44 109 ASN A CA 1
ATOM 921 C C . ASN A 1 109 ? -9.736 5.497 6.018 1.00 97.44 109 ASN A C 1
ATOM 923 O O . ASN A 1 109 ? -8.708 5.221 6.643 1.00 97.44 109 ASN A O 1
ATOM 927 N N . GLN A 1 110 ? -10.424 6.628 6.204 1.00 97.12 110 GLN A N 1
ATOM 928 C CA . GLN A 1 110 ? -9.969 7.711 7.082 1.00 97.12 110 GLN A CA 1
ATOM 929 C C . GLN A 1 110 ? -9.904 7.294 8.556 1.00 97.12 110 GLN A C 1
ATOM 931 O O . GLN A 1 110 ? -8.918 7.577 9.229 1.00 97.12 110 GLN A O 1
ATOM 936 N N . THR A 1 111 ? -10.895 6.553 9.058 1.00 98.00 111 THR A N 1
ATOM 937 C CA . THR A 1 111 ? -10.891 6.053 10.442 1.00 98.00 111 THR A CA 1
ATOM 938 C C . THR A 1 111 ? -9.676 5.166 10.715 1.00 98.00 111 THR A C 1
ATOM 940 O O . THR A 1 111 ? -9.011 5.312 11.736 1.00 98.00 111 THR A O 1
ATOM 943 N N . TYR A 1 112 ? -9.348 4.259 9.793 1.00 98.12 112 TYR A N 1
ATOM 944 C CA . TYR A 1 112 ? -8.168 3.404 9.891 1.00 98.12 112 TYR A CA 1
ATOM 945 C C . TYR A 1 112 ? -6.871 4.214 9.789 1.00 98.12 112 TYR A C 1
ATOM 947 O O . TYR A 1 112 ? -5.949 3.985 10.566 1.00 98.12 112 TYR A O 1
ATOM 955 N N . ARG A 1 113 ? -6.819 5.206 8.891 1.00 97.56 113 ARG A N 1
ATOM 956 C CA . ARG A 1 113 ? -5.684 6.130 8.774 1.00 97.56 113 ARG A CA 1
ATOM 957 C C . ARG A 1 113 ? -5.436 6.900 10.075 1.00 97.56 113 ARG A C 1
ATOM 959 O O . ARG A 1 113 ? -4.290 6.989 10.493 1.00 97.56 113 ARG A O 1
ATOM 966 N N . ASN A 1 114 ? -6.485 7.391 10.733 1.00 98.00 114 ASN A N 1
ATOM 967 C CA . ASN A 1 114 ? -6.367 8.093 12.014 1.00 98.00 114 ASN A CA 1
ATOM 968 C C . ASN A 1 114 ? -5.849 7.158 13.119 1.00 98.00 114 ASN A C 1
ATOM 970 O O . ASN A 1 114 ? -4.951 7.528 13.864 1.00 98.00 114 ASN A O 1
ATOM 974 N N . LYS A 1 115 ? -6.340 5.910 13.178 1.00 97.75 115 LYS A N 1
ATOM 975 C CA . LYS A 1 115 ? -5.820 4.905 14.125 1.00 97.75 115 LYS A CA 1
ATOM 976 C C . LYS A 1 115 ? -4.332 4.616 13.914 1.00 97.75 115 LYS A C 1
ATOM 978 O O . LYS A 1 115 ? -3.619 4.426 14.886 1.00 97.75 115 LYS A O 1
ATOM 983 N N . LEU A 1 116 ? -3.880 4.569 12.660 1.00 97.38 116 LEU A N 1
ATOM 984 C CA . LEU A 1 116 ? -2.467 4.398 12.314 1.00 97.38 116 LEU A CA 1
ATOM 985 C C . LEU A 1 116 ? -1.625 5.614 12.717 1.00 97.38 116 LEU A C 1
ATOM 987 O O . LEU A 1 116 ? -0.543 5.433 13.257 1.00 97.38 116 LEU A O 1
ATOM 991 N N . MET A 1 117 ? -2.133 6.828 12.489 1.00 96.19 117 MET A N 1
ATOM 992 C CA . MET A 1 117 ? -1.456 8.071 12.869 1.00 96.19 117 MET A CA 1
ATOM 993 C C . MET A 1 117 ? -1.192 8.142 14.379 1.00 96.19 117 MET A C 1
ATOM 995 O O . MET A 1 117 ? -0.125 8.577 14.780 1.00 96.19 117 MET A O 1
ATOM 999 N N . ASN A 1 118 ? -2.116 7.644 15.203 1.00 96.38 118 ASN A N 1
ATOM 1000 C CA . ASN A 1 118 ? -1.969 7.622 16.663 1.00 96.38 118 ASN A CA 1
ATOM 1001 C C . ASN A 1 118 ? -0.908 6.627 17.180 1.00 96.38 118 ASN A C 1
ATOM 1003 O O . ASN A 1 118 ? -0.688 6.557 18.385 1.00 96.38 118 ASN A O 1
ATOM 1007 N N . LEU A 1 119 ? -0.311 5.809 16.305 1.00 93.88 119 LEU A N 1
ATOM 1008 C CA . LEU A 1 119 ? 0.774 4.883 16.653 1.00 93.88 119 LEU A CA 1
ATOM 1009 C C . LEU A 1 119 ? 2.171 5.445 16.338 1.00 93.88 119 LEU A C 1
ATOM 1011 O O . LEU A 1 119 ? 3.156 4.740 16.568 1.00 93.88 119 LEU A O 1
ATOM 1015 N N . LEU A 1 120 ? 2.249 6.637 15.739 1.00 88.12 120 LEU A N 1
ATOM 1016 C CA . LEU A 1 120 ? 3.494 7.359 15.459 1.00 88.12 120 LEU A CA 1
ATOM 1017 C C . LEU A 1 120 ? 3.863 8.268 16.627 1.00 88.12 120 LEU A C 1
ATOM 1019 O O . LEU A 1 120 ? 5.085 8.365 16.873 1.00 88.12 120 LEU A O 1
#

Sequence (120 aa):
MKRWIDANKIAEVTEIPEDLYKYDDLMKEVPNHNKTYGARRIFQRKEYSIYKVKQGYIVHNTNKEFRIGHTHVRSFKKAKSIVDLCVRKKLPNTPRKWEIESLMRITNNQTYRNKLMNLL

Foldseek 3Di:
DDDDDDPVVVPPPVDDPPVCVVCVVVVVPPDPPPPVLDFCFDDDDDQWTWTHHPAAIKIFRVVDDRVQQIDGDRDPVVSVVLVVCQVVLHDDPDDDPSSLVRNLRNHPDVVSNVVSVVVD

pLDDT: mean 84.81, std 17.21, range [42.06, 98.44]

Organism: NCBI:txid2963284

Radius of gyration: 23.43 Å; chains: 1; bounding box: 37×47×64 Å

Secondary structure (DSSP, 8-state):
--PPPPGGGT-------GGGGGGHHHHHS-----GGGS-EEEEEETTEEEEE-SSSEEEEETTS-HHHHEEEES-HHHHHHHHHHHHHTPPPSS--HHHHHHHHHH---HHHHHHHHTT-